Protein AF-A0A7C4G384-F1 (afdb_monomer_lite)

Radius of gyration: 12.78 Å; chains: 1; bounding box: 27×34×25 Å

Sequence (53 aa):
MSATISAGARWRAAMAEESPLQIVGTINAYTALLAGRAGFRAIYLSGAGVANA

pLDDT: mean 94.01, std 9.36, range [49.09, 98.44]

Structure (mmCIF, N/CA/C/O backbone):
data_AF-A0A7C4G384-F1
#
_entry.id   AF-A0A7C4G384-F1
#
loop_
_atom_site.group_PDB
_atom_site.id
_atom_site.type_symbol
_atom_site.label_atom_id
_atom_site.label_alt_id
_atom_site.label_comp_id
_atom_site.label_asym_id
_atom_site.label_entity_id
_atom_site.label_seq_id
_atom_site.pdbx_PDB_ins_code
_atom_site.Cartn_x
_atom_site.Cartn_y
_atom_site.Cartn_z
_atom_site.occupancy
_atom_site.B_iso_or_equiv
_atom_site.auth_seq_id
_atom_site.auth_comp_id
_atom_site.auth_asym_id
_atom_site.auth_atom_id
_atom_site.pdbx_PDB_model_num
ATOM 1 N N . MET A 1 1 ? -6.638 26.063 10.565 1.00 49.09 1 MET A N 1
ATOM 2 C CA . MET A 1 1 ? -5.811 25.017 9.923 1.00 49.09 1 MET A CA 1
ATOM 3 C C . MET A 1 1 ? -6.639 23.747 9.897 1.00 49.09 1 MET A C 1
ATOM 5 O O . MET A 1 1 ? -6.992 23.269 10.965 1.00 49.09 1 MET A O 1
ATOM 9 N N . SER A 1 2 ? -7.038 23.265 8.718 1.00 55.91 2 SER A N 1
ATOM 10 C CA . SER A 1 2 ? -7.734 21.977 8.621 1.00 55.91 2 SER A CA 1
ATOM 11 C C . SER A 1 2 ? -6.735 20.881 8.981 1.00 55.91 2 SER A C 1
ATOM 13 O O . SER A 1 2 ? -5.642 20.848 8.416 1.00 55.91 2 SER A O 1
ATOM 15 N N . ALA A 1 3 ? -7.054 20.048 9.968 1.00 76.00 3 ALA A N 1
ATOM 16 C CA . ALA A 1 3 ? -6.187 18.950 10.365 1.00 76.00 3 ALA A CA 1
ATOM 17 C C . ALA A 1 3 ? -6.195 17.897 9.249 1.00 76.00 3 ALA A C 1
ATOM 19 O O . ALA A 1 3 ? -7.106 17.077 9.155 1.00 76.00 3 ALA A O 1
ATOM 20 N N . THR A 1 4 ? -5.197 17.941 8.366 1.00 87.06 4 THR A N 1
ATOM 21 C CA . THR A 1 4 ? -5.029 16.932 7.320 1.00 87.06 4 THR A CA 1
ATOM 22 C C . THR A 1 4 ? -4.833 15.571 7.980 1.00 87.06 4 THR A C 1
ATOM 24 O O . THR A 1 4 ? -3.836 15.343 8.665 1.00 87.06 4 THR A O 1
ATOM 27 N N . ILE A 1 5 ? -5.777 14.650 7.771 1.00 93.25 5 ILE A N 1
ATOM 28 C CA . ILE A 1 5 ? -5.652 13.265 8.234 1.00 93.25 5 ILE A CA 1
ATOM 29 C C . ILE A 1 5 ? -4.383 12.674 7.611 1.00 93.25 5 ILE A C 1
ATOM 31 O O . ILE A 1 5 ? -4.235 12.657 6.385 1.00 93.25 5 ILE A O 1
ATOM 35 N N . SER A 1 6 ? -3.459 12.193 8.443 1.00 96.19 6 SER A N 1
ATOM 36 C CA . SER A 1 6 ? -2.193 11.627 7.969 1.00 96.19 6 SER A CA 1
ATOM 37 C C . SER A 1 6 ? -2.419 10.363 7.131 1.00 96.19 6 SER A C 1
ATOM 39 O O . SER A 1 6 ? -3.420 9.662 7.289 1.00 96.19 6 SER A O 1
ATOM 41 N N . ALA A 1 7 ? -1.476 10.030 6.245 1.00 95.75 7 ALA A N 1
ATOM 42 C CA . ALA A 1 7 ? -1.573 8.818 5.425 1.00 95.75 7 ALA A CA 1
ATOM 43 C C . ALA A 1 7 ? -1.723 7.544 6.279 1.00 95.75 7 ALA A C 1
ATOM 45 O O . ALA A 1 7 ? -2.555 6.694 5.976 1.00 95.75 7 ALA A O 1
ATOM 46 N N . GLY A 1 8 ? -0.995 7.460 7.399 1.00 96.62 8 GLY A N 1
ATOM 47 C CA . GLY A 1 8 ? -1.116 6.344 8.339 1.00 96.62 8 GLY A CA 1
ATOM 48 C C . GLY A 1 8 ? -2.481 6.269 9.033 1.00 96.62 8 GLY A C 1
ATOM 49 O O . GLY A 1 8 ? -2.971 5.174 9.295 1.00 96.62 8 GLY A O 1
ATOM 50 N N . ALA A 1 9 ? -3.124 7.408 9.311 1.00 97.25 9 ALA A N 1
ATOM 51 C CA . ALA A 1 9 ? -4.484 7.416 9.846 1.00 97.25 9 ALA A CA 1
ATOM 52 C C . ALA A 1 9 ? -5.507 6.928 8.805 1.00 97.25 9 ALA A C 1
ATOM 54 O O . ALA A 1 9 ? -6.358 6.110 9.146 1.00 97.25 9 ALA A O 1
ATOM 55 N N . ARG A 1 10 ? -5.371 7.332 7.531 1.00 96.19 10 ARG A N 1
ATOM 56 C CA . ARG A 1 10 ? -6.210 6.812 6.434 1.00 96.19 10 ARG A CA 1
ATOM 57 C C . ARG A 1 10 ? -6.036 5.306 6.229 1.00 96.19 10 ARG A C 1
ATOM 59 O O . ARG A 1 10 ? -7.023 4.610 6.044 1.00 96.19 10 ARG A O 1
ATOM 66 N N . TRP A 1 11 ? -4.807 4.795 6.324 1.00 96.38 11 TRP A N 1
ATOM 67 C CA . TRP A 1 11 ? -4.533 3.355 6.247 1.00 96.38 11 TRP A CA 1
ATOM 68 C C . TRP A 1 11 ? -5.241 2.559 7.351 1.00 96.38 11 TRP A C 1
ATOM 70 O O . TRP A 1 11 ? -5.885 1.551 7.076 1.00 96.38 11 TRP A O 1
ATOM 80 N N . ARG A 1 12 ? -5.162 3.019 8.607 1.00 96.62 12 ARG A N 1
ATOM 81 C CA . ARG A 1 12 ? -5.841 2.347 9.728 1.00 96.62 12 ARG A CA 1
ATOM 82 C C . ARG A 1 12 ? -7.362 2.376 9.586 1.00 96.62 12 ARG A C 1
ATOM 84 O O . ARG A 1 12 ? -8.000 1.370 9.873 1.00 96.62 12 ARG A O 1
ATOM 91 N N . ALA A 1 13 ? -7.928 3.486 9.109 1.00 97.38 13 ALA A N 1
ATOM 92 C CA . ALA A 1 13 ? -9.344 3.542 8.747 1.00 97.38 13 ALA A CA 1
ATOM 93 C C . ALA A 1 13 ? -9.668 2.546 7.619 1.00 97.38 13 ALA A C 1
ATOM 95 O O . ALA A 1 13 ? -10.677 1.847 7.676 1.00 97.38 13 ALA A O 1
ATOM 96 N N . ALA A 1 14 ? -8.767 2.393 6.640 1.00 97.44 14 ALA A N 1
ATOM 97 C CA . ALA A 1 14 ? -8.940 1.424 5.569 1.00 97.44 14 ALA A CA 1
ATOM 98 C C . ALA A 1 14 ? -9.047 -0.021 6.063 1.00 97.44 14 ALA A C 1
ATOM 100 O O . ALA A 1 14 ? -9.983 -0.714 5.674 1.00 97.44 14 ALA A O 1
ATOM 101 N N . MET A 1 15 ? -8.170 -0.425 6.983 1.00 97.00 15 MET A N 1
ATOM 102 C CA . MET A 1 15 ? -8.212 -1.754 7.603 1.00 97.00 15 MET A CA 1
ATOM 103 C C . MET A 1 15 ? -9.476 -2.012 8.436 1.00 97.00 15 MET A C 1
ATOM 105 O O . MET A 1 15 ? -9.868 -3.162 8.593 1.00 97.00 15 MET A O 1
ATOM 109 N N . ALA A 1 16 ? -10.088 -0.970 9.008 1.00 97.50 16 ALA A N 1
ATOM 110 C CA . ALA A 1 16 ? -11.311 -1.110 9.798 1.00 97.50 16 ALA A CA 1
ATOM 111 C C . ALA A 1 16 ? -12.570 -1.221 8.919 1.00 97.50 16 ALA A C 1
ATOM 113 O O . ALA A 1 16 ? -13.502 -1.938 9.268 1.00 97.50 16 ALA A O 1
ATOM 114 N N . GLU A 1 17 ? -12.601 -0.506 7.792 1.00 97.56 17 GLU A N 1
ATOM 115 C CA . GLU A 1 17 ? -13.745 -0.468 6.868 1.00 97.56 17 GLU A CA 1
ATOM 116 C C . GLU A 1 17 ? -13.793 -1.665 5.898 1.00 97.56 17 GLU A C 1
ATOM 118 O O . GLU A 1 17 ? -14.853 -1.954 5.350 1.00 97.56 17 GLU A O 1
ATOM 123 N N . GLU A 1 18 ? -12.675 -2.363 5.668 1.00 98.12 18 GLU A N 1
ATOM 124 C CA . GLU A 1 18 ? -12.587 -3.476 4.714 1.00 98.12 18 GLU A CA 1
ATOM 125 C C . GLU A 1 18 ? -11.792 -4.648 5.304 1.00 98.12 18 GLU A C 1
ATOM 127 O O . GLU A 1 18 ? -10.639 -4.489 5.708 1.00 98.12 18 GLU A O 1
ATOM 132 N N . SER A 1 19 ? -12.402 -5.839 5.343 1.00 96.75 19 SER A N 1
ATOM 133 C CA . SER A 1 19 ? -11.786 -7.053 5.888 1.00 96.75 19 SER A CA 1
ATOM 134 C C . SER A 1 19 ? -12.126 -8.280 5.023 1.00 96.75 19 SER A C 1
ATOM 136 O O . SER A 1 19 ? -13.285 -8.702 5.020 1.00 96.75 19 SER A O 1
ATOM 138 N N . PRO A 1 20 ? -11.149 -8.865 4.295 1.00 96.56 20 PRO A N 1
ATOM 139 C CA . PRO A 1 20 ? -9.743 -8.454 4.213 1.00 96.56 20 PRO A CA 1
ATOM 140 C C . PRO A 1 20 ? -9.542 -7.212 3.328 1.00 96.56 20 PRO A C 1
ATOM 142 O O . PRO A 1 20 ? -10.047 -7.167 2.211 1.00 96.56 20 PRO A O 1
ATOM 145 N N . LEU A 1 21 ? -8.747 -6.242 3.798 1.00 98.25 21 LEU A N 1
ATOM 146 C CA . LEU A 1 21 ? -8.336 -5.084 2.996 1.00 98.25 21 LEU A CA 1
A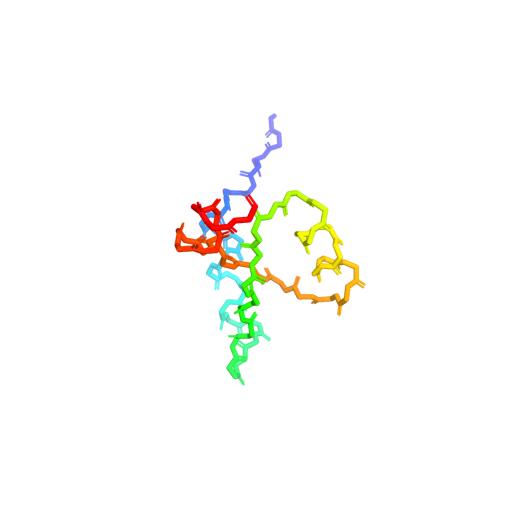TOM 147 C C . LEU A 1 21 ? -7.507 -5.537 1.788 1.00 98.25 21 LEU A C 1
ATOM 149 O O . LEU A 1 21 ? -6.417 -6.097 1.945 1.00 98.25 21 LEU A O 1
ATOM 153 N N . GLN A 1 22 ? -7.987 -5.240 0.585 1.00 98.25 22 GLN A N 1
ATOM 154 C CA . GLN A 1 22 ? -7.259 -5.491 -0.650 1.00 98.25 22 GLN A CA 1
ATOM 155 C C . GLN A 1 22 ? -6.180 -4.420 -0.871 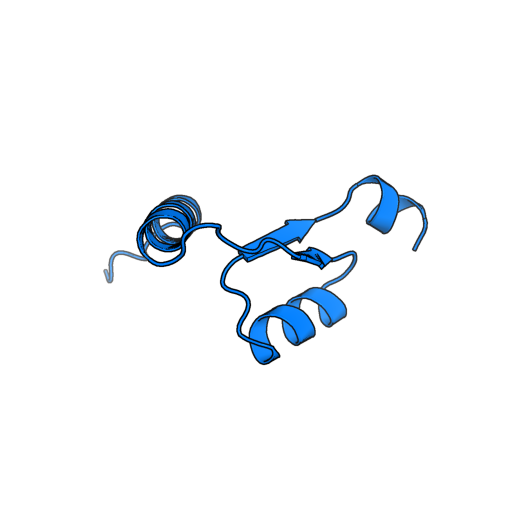1.00 98.25 22 GLN A C 1
ATOM 157 O O . GLN A 1 22 ? -6.452 -3.219 -0.888 1.00 98.25 22 GLN A O 1
ATOM 162 N N . ILE A 1 23 ? -4.933 -4.859 -1.074 1.00 97.94 23 ILE A N 1
ATOM 163 C CA . ILE A 1 23 ? -3.774 -3.983 -1.297 1.00 97.94 23 ILE A CA 1
ATOM 164 C C . ILE A 1 23 ? -3.105 -4.398 -2.606 1.00 97.94 23 ILE A C 1
ATOM 166 O O . ILE A 1 23 ? -2.384 -5.394 -2.661 1.00 97.94 23 ILE A O 1
ATOM 170 N N . VAL A 1 24 ? -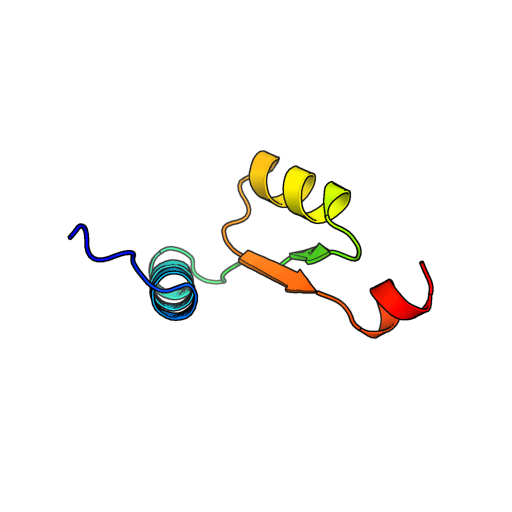3.347 -3.642 -3.674 1.00 97.44 24 VAL A N 1
ATOM 171 C CA . VAL A 1 24 ? -2.829 -3.992 -5.004 1.00 97.44 24 VAL A CA 1
ATOM 172 C C . VAL A 1 24 ? -1.418 -3.463 -5.234 1.00 97.44 24 VAL A C 1
ATOM 174 O O . VAL A 1 24 ? -1.082 -2.341 -4.854 1.00 97.44 24 VAL A O 1
ATOM 177 N N . GLY A 1 25 ? -0.586 -4.279 -5.880 1.00 97.50 25 GLY A N 1
ATOM 178 C CA . GLY A 1 25 ? 0.759 -3.893 -6.291 1.00 97.50 25 GLY A CA 1
ATOM 179 C C . GLY A 1 25 ? 0.732 -2.853 -7.411 1.00 97.50 25 GLY A C 1
ATOM 180 O O . GLY A 1 25 ? 0.005 -2.992 -8.391 1.00 97.50 25 GLY A O 1
ATOM 181 N N . THR A 1 26 ? 1.555 -1.823 -7.276 1.00 97.56 26 THR A N 1
ATOM 182 C CA . THR A 1 26 ? 1.760 -0.760 -8.265 1.00 97.56 26 THR A CA 1
ATOM 183 C C . THR A 1 26 ? 3.259 -0.540 -8.449 1.00 97.56 26 THR A C 1
ATOM 185 O O . THR A 1 26 ? 4.045 -0.794 -7.532 1.00 97.56 26 THR A O 1
ATOM 188 N N . ILE A 1 27 ? 3.661 -0.107 -9.644 1.00 97.00 27 ILE A N 1
ATOM 189 C CA . ILE A 1 27 ? 5.078 0.065 -10.026 1.00 97.00 27 ILE A CA 1
ATOM 190 C C . ILE A 1 27 ? 5.399 1.485 -10.502 1.00 97.00 27 ILE A C 1
ATOM 192 O O . ILE A 1 27 ? 6.559 1.849 -10.641 1.00 97.00 27 ILE A O 1
ATOM 196 N N . ASN A 1 28 ? 4.377 2.306 -10.750 1.00 95.00 28 ASN A N 1
ATOM 197 C CA . ASN A 1 28 ? 4.517 3.703 -11.154 1.00 95.00 28 ASN A CA 1
ATOM 198 C C . ASN A 1 28 ? 3.240 4.496 -10.819 1.00 95.00 28 ASN A C 1
ATOM 200 O O . ASN A 1 28 ? 2.210 3.929 -10.444 1.00 95.00 28 ASN A O 1
ATOM 204 N N . ALA A 1 29 ? 3.285 5.818 -10.995 1.00 96.56 29 ALA A N 1
ATOM 205 C CA . ALA A 1 29 ? 2.152 6.696 -10.700 1.00 96.56 29 ALA A CA 1
ATOM 206 C C . ALA A 1 29 ? 0.901 6.384 -11.543 1.00 96.56 29 ALA A C 1
ATOM 208 O O . ALA A 1 29 ? -0.219 6.504 -11.052 1.00 96.56 29 ALA A O 1
ATOM 209 N N . TYR A 1 30 ? 1.073 5.950 -12.794 1.00 96.81 30 TYR A N 1
ATOM 210 C CA . TYR A 1 30 ? -0.052 5.620 -13.669 1.00 96.81 30 TYR A CA 1
ATOM 211 C C . TYR A 1 30 ? -0.845 4.417 -13.139 1.00 96.81 30 TYR A C 1
ATOM 213 O O . TYR A 1 30 ? -2.061 4.502 -12.974 1.00 96.81 30 TYR A O 1
ATOM 221 N N . THR A 1 31 ? -0.159 3.331 -12.773 1.00 97.31 31 THR A N 1
ATOM 222 C CA . THR A 1 31 ? -0.792 2.142 -12.171 1.00 97.31 31 THR A CA 1
ATOM 223 C C . THR A 1 31 ? -1.439 2.444 -10.814 1.00 97.31 31 THR A C 1
ATOM 225 O O . THR A 1 31 ? -2.514 1.922 -10.528 1.00 97.31 31 THR A O 1
ATOM 228 N N . ALA A 1 32 ? -0.875 3.360 -10.019 1.00 97.81 32 ALA A N 1
ATOM 229 C CA . ALA A 1 32 ? -1.508 3.850 -8.791 1.00 97.81 32 ALA A CA 1
ATOM 230 C C . ALA A 1 32 ? -2.815 4.623 -9.050 1.00 97.81 32 ALA A C 1
ATOM 232 O O . ALA A 1 32 ? -3.804 4.430 -8.341 1.00 97.81 32 ALA A O 1
ATOM 233 N N . LEU A 1 33 ? -2.860 5.460 -10.093 1.00 98.38 33 LEU A N 1
ATOM 234 C CA . LEU A 1 33 ? -4.082 6.166 -10.493 1.00 98.38 33 LEU A CA 1
ATOM 235 C C . LEU A 1 33 ? -5.161 5.215 -11.024 1.00 98.38 33 LEU A C 1
ATOM 237 O O . LEU A 1 33 ? -6.348 5.461 -10.798 1.00 98.38 33 LEU A O 1
ATOM 241 N N . LEU A 1 34 ? -4.772 4.145 -11.722 1.00 98.44 34 LEU A N 1
ATOM 242 C CA . LEU A 1 34 ? -5.699 3.093 -12.146 1.00 98.44 34 LEU A CA 1
ATOM 243 C C . LEU A 1 34 ? -6.278 2.343 -10.942 1.00 98.44 34 LEU A C 1
ATOM 245 O O . LEU A 1 34 ? -7.489 2.152 -10.885 1.00 98.44 34 LEU A O 1
ATOM 249 N N . ALA A 1 35 ? -5.448 1.994 -9.954 1.00 98.38 35 ALA A N 1
ATOM 250 C CA . ALA A 1 35 ? -5.909 1.354 -8.724 1.00 98.38 35 ALA A CA 1
ATOM 251 C C . ALA A 1 35 ? -6.941 2.218 -7.975 1.00 98.38 35 ALA A C 1
ATOM 253 O O . ALA A 1 35 ? -7.998 1.721 -7.590 1.00 98.38 35 ALA A O 1
ATOM 254 N N . GLY A 1 36 ? -6.688 3.526 -7.849 1.00 97.94 36 GLY A N 1
ATOM 255 C CA . GLY A 1 36 ? -7.648 4.452 -7.240 1.00 97.94 36 GLY A CA 1
ATOM 256 C C . GLY A 1 36 ? -8.971 4.544 -8.013 1.00 97.94 36 GLY A C 1
ATOM 257 O O . GLY A 1 36 ? -10.039 4.533 -7.410 1.00 97.94 36 GLY A O 1
ATOM 258 N N . ARG A 1 37 ? -8.922 4.570 -9.353 1.00 98.44 37 ARG A N 1
ATOM 259 C CA . ARG A 1 37 ? -10.124 4.550 -10.213 1.00 98.44 37 ARG A CA 1
ATOM 260 C C . ARG A 1 37 ? -10.916 3.247 -10.112 1.00 98.44 37 ARG A C 1
ATOM 262 O O . ARG A 1 37 ? -12.132 3.276 -10.255 1.00 98.44 37 ARG A O 1
ATOM 269 N N . ALA A 1 38 ? -10.236 2.129 -9.873 1.00 98.38 38 ALA A N 1
ATOM 270 C CA . ALA A 1 38 ? -10.855 0.823 -9.669 1.00 98.38 38 ALA A CA 1
ATOM 271 C C . ALA A 1 38 ? -11.474 0.654 -8.266 1.00 98.38 38 ALA A C 1
ATOM 273 O O . ALA A 1 38 ? -12.095 -0.370 -8.001 1.00 98.38 38 ALA A O 1
ATOM 274 N N . GLY A 1 39 ? -11.327 1.646 -7.379 1.00 97.75 39 GLY A N 1
ATOM 275 C CA . GLY A 1 39 ? -11.929 1.643 -6.045 1.00 97.75 39 GLY A CA 1
ATOM 276 C C . GLY A 1 39 ? -11.050 1.054 -4.941 1.00 97.75 39 GLY A C 1
ATOM 277 O O . GLY A 1 39 ? -11.516 0.934 -3.811 1.00 97.75 39 GLY A O 1
ATOM 278 N N . PHE A 1 40 ? -9.782 0.722 -5.218 1.00 98.38 40 PHE A N 1
ATOM 279 C CA . PHE A 1 40 ? -8.876 0.247 -4.173 1.00 98.38 40 PHE A CA 1
ATOM 280 C C . PHE A 1 40 ? -8.551 1.360 -3.176 1.00 98.38 40 PHE A C 1
ATOM 282 O O . PHE A 1 40 ? -8.219 2.489 -3.543 1.00 98.38 40 PHE A O 1
ATOM 289 N N . ARG A 1 41 ? -8.605 1.010 -1.890 1.00 97.69 41 ARG A N 1
ATOM 290 C CA . ARG A 1 41 ? -8.398 1.939 -0.766 1.00 97.69 41 ARG A CA 1
ATOM 291 C C . ARG A 1 41 ? -6.936 1.991 -0.310 1.00 97.69 41 ARG A C 1
ATOM 293 O O . ARG A 1 41 ? -6.549 2.869 0.461 1.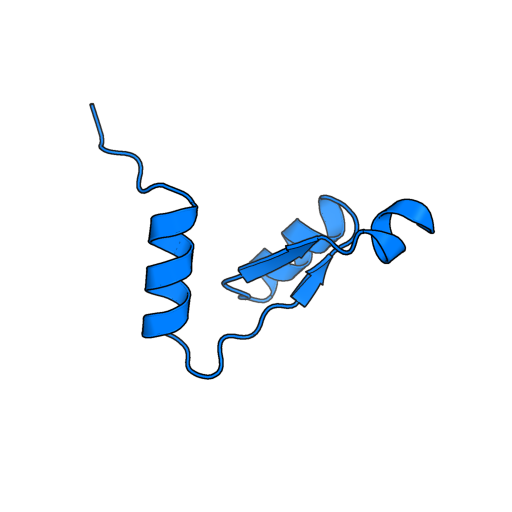00 97.69 41 ARG A O 1
ATOM 300 N N . ALA A 1 42 ? -6.121 1.072 -0.823 1.00 98.06 42 ALA A N 1
ATOM 301 C CA . ALA A 1 42 ? -4.713 0.909 -0.516 1.00 98.06 42 ALA A CA 1
ATOM 302 C C . ALA A 1 42 ? -3.929 0.386 -1.732 1.00 98.06 42 ALA A C 1
ATOM 304 O O . ALA A 1 42 ? -4.433 -0.407 -2.527 1.00 98.06 42 ALA A O 1
ATOM 305 N N . ILE A 1 43 ? -2.665 0.802 -1.838 1.00 98.12 43 ILE A N 1
ATOM 306 C CA . ILE A 1 43 ? -1.704 0.292 -2.822 1.00 98.12 43 ILE A CA 1
ATOM 307 C C . ILE A 1 43 ? -0.417 -0.138 -2.121 1.00 98.12 43 ILE A C 1
ATOM 309 O O . ILE A 1 43 ? -0.062 0.394 -1.068 1.00 98.12 43 ILE A O 1
ATOM 313 N N . TYR A 1 44 ? 0.300 -1.069 -2.738 1.00 97.69 44 TYR A N 1
ATOM 314 C CA . TYR A 1 44 ? 1.651 -1.464 -2.368 1.00 97.69 44 TYR A CA 1
ATOM 315 C C . TYR A 1 44 ? 2.612 -1.067 -3.488 1.00 97.69 44 TYR A C 1
ATOM 317 O O . TYR A 1 44 ? 2.371 -1.376 -4.655 1.00 97.69 44 TYR A O 1
ATOM 325 N N . LEU A 1 45 ? 3.700 -0.379 -3.148 1.00 96.31 45 LEU A N 1
ATOM 326 C CA . LEU A 1 45 ? 4.761 -0.069 -4.103 1.00 96.31 45 LEU A CA 1
ATOM 327 C C . LEU A 1 45 ? 5.778 -1.210 -4.087 1.00 96.31 45 LEU A C 1
ATOM 329 O O . LEU A 1 45 ? 6.524 -1.371 -3.121 1.00 96.31 45 LEU A O 1
ATOM 333 N N . SER A 1 46 ? 5.788 -2.016 -5.147 1.00 92.44 46 SER A N 1
ATOM 334 C CA . SER A 1 46 ? 6.666 -3.185 -5.223 1.00 92.44 46 SER A CA 1
ATOM 335 C C . SER A 1 46 ? 8.096 -2.767 -5.550 1.00 92.44 46 SER A C 1
ATOM 337 O O . SER A 1 46 ? 8.351 -2.283 -6.648 1.00 92.44 46 SER A O 1
ATOM 339 N N . GLY A 1 47 ? 9.045 -3.001 -4.637 1.00 93.31 47 GLY A N 1
ATOM 340 C CA . GLY A 1 47 ? 10.461 -2.693 -4.875 1.00 93.31 47 GLY A CA 1
ATOM 341 C C . GLY A 1 47 ? 11.038 -3.445 -6.080 1.00 93.31 47 GLY A C 1
ATOM 342 O O . GLY A 1 47 ? 11.651 -2.833 -6.949 1.00 93.31 47 GLY A O 1
ATOM 343 N N . ALA A 1 48 ? 10.765 -4.750 -6.185 1.00 94.69 48 ALA A N 1
ATOM 344 C CA . ALA A 1 48 ? 11.154 -5.548 -7.351 1.00 94.69 48 ALA A CA 1
ATOM 345 C C . ALA A 1 48 ? 10.430 -5.091 -8.628 1.00 94.69 48 ALA A C 1
ATOM 347 O O . ALA A 1 48 ? 11.019 -5.076 -9.702 1.00 94.69 48 ALA A O 1
ATOM 348 N N . GLY A 1 49 ? 9.161 -4.690 -8.507 1.00 89.31 49 GLY A N 1
ATOM 349 C CA . GLY A 1 49 ? 8.389 -4.171 -9.631 1.00 89.31 49 GLY A CA 1
ATOM 350 C C . GLY A 1 49 ? 8.941 -2.851 -10.166 1.00 89.31 49 GLY A C 1
ATOM 351 O O . GLY A 1 49 ? 9.031 -2.695 -11.371 1.00 89.31 49 GLY A O 1
ATOM 352 N N . VAL A 1 50 ? 9.362 -1.933 -9.292 1.00 92.69 50 VAL A N 1
ATOM 353 C CA . VAL A 1 50 ? 9.999 -0.664 -9.684 1.00 92.69 50 VAL A CA 1
ATOM 354 C C . VAL A 1 50 ? 11.382 -0.896 -10.293 1.00 92.69 50 VAL A C 1
ATOM 356 O O . VAL A 1 50 ? 11.729 -0.236 -11.262 1.00 92.69 50 VAL A O 1
ATOM 359 N N . ALA A 1 51 ? 12.172 -1.824 -9.746 1.00 95.75 51 ALA A N 1
ATOM 360 C CA . ALA A 1 51 ? 13.521 -2.100 -10.244 1.00 95.75 51 ALA A CA 1
ATOM 361 C C . ALA A 1 51 ? 13.543 -2.746 -11.643 1.00 95.75 51 ALA A C 1
ATOM 363 O O . ALA A 1 51 ? 14.528 -2.593 -12.361 1.00 95.75 51 ALA A O 1
ATOM 364 N N . ASN A 1 52 ? 12.478 -3.463 -12.017 1.00 91.06 52 ASN A N 1
ATOM 365 C CA . ASN A 1 52 ? 12.395 -4.238 -13.259 1.00 91.06 52 ASN A CA 1
ATOM 366 C C . ASN A 1 52 ? 11.507 -3.597 -14.348 1.00 91.06 52 ASN A C 1
ATOM 368 O O . ASN A 1 52 ? 11.353 -4.202 -15.410 1.00 91.06 52 ASN A O 1
ATOM 372 N N . ALA A 1 53 ? 10.865 -2.460 -14.062 1.00 77.12 53 ALA A N 1
ATOM 373 C CA . ALA A 1 53 ? 9.891 -1.799 -14.938 1.00 77.12 53 ALA A CA 1
ATOM 374 C C . ALA A 1 53 ? 10.495 -0.736 -15.860 1.00 77.12 53 ALA A C 1
ATOM 376 O O . ALA A 1 53 ? 11.540 -0.149 -15.502 1.00 77.12 53 ALA A O 1
#

Secondary structure (DSSP, 8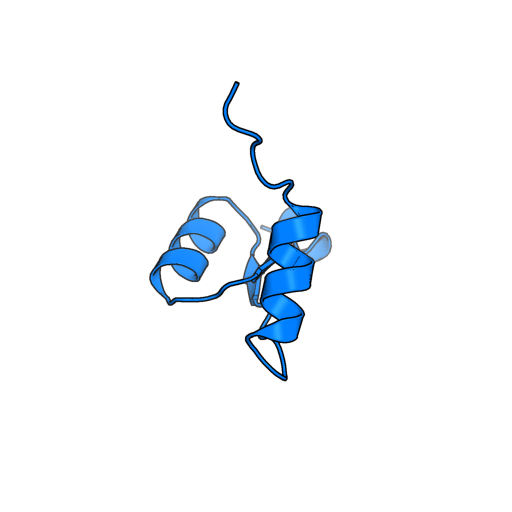-state):
------HHHHHHHHHHHSTTPPEEEESSHHHHHHHHHTT-SEEEE-HHHHHT-

Foldseek 3Di:
DPPP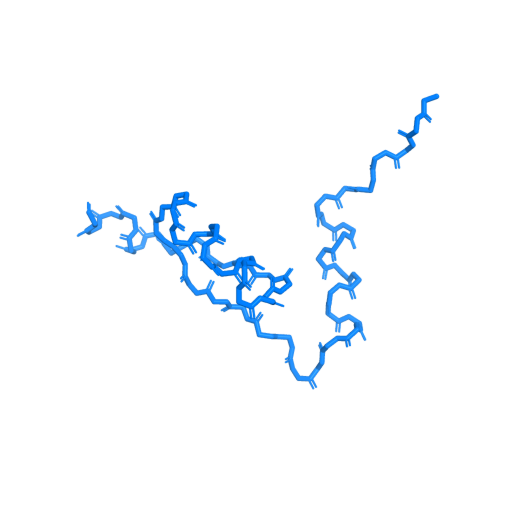QDPVNLVVVQPVVDVVQDEAEDQDPVRVVVCVVVPRSHYDDDPVSVVVD